Protein AF-M8CB41-F1 (afdb_monomer_lite)

Organism: Aegilops tauschii (NCBI:txid37682)

Foldseek 3Di:
DDPPLPPDPPDPFASDKDWQPPQPQAFQPDAQPCQVSLVVVVARGWHDPDRRIIMGHHHPVVVPD

InterPro domains:
  IPR003614 Knottins-like [PF00304] (18-60)
  IPR003614 Knottins-like [SM00505] (14-60)
  IPR036574 Knottin, scorpion toxin-like superfamily [G3DSA:3.30.30.10] (13-60)
  IPR036574 Knottin, scorpion toxin-like superfamily [SSF57095] (25-58)

Sequence (65 aa):
MLLLLSSEKMGSHGCEKQLSREWMGTYCVIAGSCNRPCRAEGFDSGRCHNLLTCMCYRNCTNLSA

Secondary structure (DSSP, 8-state):
-----------SS-SEEEE-SS--S----STTTTHHHHHHTT-SEEEEEETTEEEEEE-GGGS--

Radius of gyration: 12.53 Å; chains: 1; bounding box: 25×26×39 Å

Structure (mmCIF, N/CA/C/O backbone):
data_AF-M8CB41-F1
#
_entry.id   AF-M8CB41-F1
#
loop_
_atom_site.group_PDB
_atom_site.id
_atom_site.type_symbol
_atom_si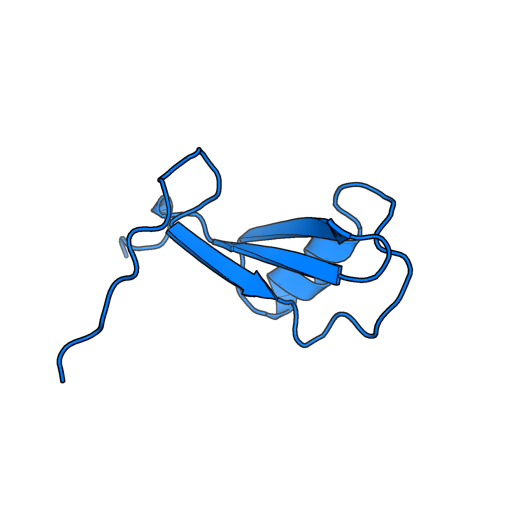te.label_atom_id
_atom_site.label_alt_id
_atom_site.label_comp_id
_atom_site.label_asym_id
_atom_site.label_entity_id
_atom_site.label_seq_id
_atom_site.pdbx_PDB_ins_code
_atom_site.Cartn_x
_atom_site.Cartn_y
_atom_site.Cartn_z
_atom_site.occupancy
_atom_site.B_iso_or_equiv
_atom_site.auth_seq_id
_atom_site.auth_comp_id
_atom_site.auth_asym_id
_atom_site.auth_atom_id
_atom_site.pdbx_PDB_model_num
ATOM 1 N N . MET A 1 1 ? 5.166 5.288 30.728 1.00 41.31 1 MET A N 1
ATOM 2 C CA . MET A 1 1 ? 5.905 5.424 29.455 1.00 41.31 1 MET A CA 1
ATOM 3 C C . MET A 1 1 ? 5.234 6.524 28.651 1.00 41.31 1 MET A C 1
ATOM 5 O O . MET A 1 1 ? 4.052 6.403 28.368 1.00 41.31 1 MET A O 1
ATOM 9 N N . LEU A 1 2 ? 5.944 7.623 28.392 1.00 41.00 2 LEU A N 1
ATOM 10 C CA . LEU A 1 2 ? 5.439 8.771 27.635 1.00 41.00 2 LEU A CA 1
ATOM 11 C C . LEU A 1 2 ? 5.542 8.450 26.139 1.00 41.00 2 LEU A C 1
ATOM 13 O O . LEU A 1 2 ? 6.637 8.457 25.582 1.00 41.00 2 LEU A O 1
ATOM 17 N N . LEU A 1 3 ? 4.416 8.111 25.509 1.00 46.72 3 LEU A N 1
ATOM 18 C CA . LEU A 1 3 ? 4.345 7.933 24.061 1.00 46.72 3 LEU A CA 1
ATOM 19 C C . LEU A 1 3 ? 4.395 9.321 23.414 1.00 46.72 3 LEU A C 1
ATOM 21 O O . LEU A 1 3 ? 3.445 10.095 23.491 1.00 46.72 3 LEU A O 1
ATOM 25 N N . LEU A 1 4 ? 5.546 9.639 22.827 1.00 45.47 4 LEU A N 1
ATOM 26 C CA . LEU A 1 4 ? 5.770 10.808 21.985 1.00 45.47 4 LEU A CA 1
ATOM 27 C C . LEU A 1 4 ? 4.887 10.687 20.734 1.00 45.47 4 LEU A C 1
ATOM 29 O O . LEU A 1 4 ? 5.306 10.121 19.726 1.00 45.47 4 LEU A O 1
ATOM 33 N N . LEU A 1 5 ? 3.655 11.198 20.793 1.00 48.31 5 LEU A N 1
ATOM 34 C CA . LEU A 1 5 ? 2.858 11.424 19.591 1.00 48.31 5 LEU A CA 1
ATOM 35 C C . LEU A 1 5 ? 3.510 12.569 18.808 1.00 48.31 5 LEU A C 1
ATOM 37 O O . LEU A 1 5 ? 3.279 13.744 19.092 1.00 48.31 5 LEU A O 1
ATOM 41 N N . SER A 1 6 ? 4.356 12.226 17.833 1.00 46.09 6 SER A N 1
ATOM 42 C CA . SER A 1 6 ? 4.786 13.183 16.814 1.00 46.09 6 SER A CA 1
ATOM 43 C C . SER A 1 6 ? 3.549 13.647 16.051 1.00 46.09 6 SER A C 1
ATOM 45 O O . SER A 1 6 ? 2.978 12.909 15.252 1.00 46.09 6 SER A O 1
ATOM 47 N N . SER A 1 7 ? 3.118 14.871 16.351 1.00 52.81 7 SER A N 1
ATOM 48 C CA . SER A 1 7 ? 2.049 15.585 15.657 1.00 52.81 7 SER A CA 1
ATOM 49 C C . SER A 1 7 ? 2.547 15.995 14.272 1.00 52.81 7 SER A C 1
ATOM 51 O O . SER A 1 7 ? 2.977 17.122 14.028 1.00 52.81 7 SER A O 1
ATOM 53 N N . GLU A 1 8 ? 2.554 15.039 13.350 1.00 51.88 8 GLU A N 1
ATOM 54 C CA . GLU A 1 8 ? 2.782 15.301 11.939 1.00 51.88 8 GLU A CA 1
ATOM 55 C C . GLU A 1 8 ? 1.461 15.765 11.328 1.00 51.88 8 GLU A C 1
ATOM 57 O O . GLU A 1 8 ? 0.605 14.955 10.992 1.00 51.88 8 GLU A O 1
ATOM 62 N N . LYS A 1 9 ? 1.294 17.091 11.250 1.00 44.56 9 LYS A N 1
ATOM 63 C CA . LYS A 1 9 ? 0.380 17.840 10.370 1.00 44.56 9 LYS A CA 1
ATOM 64 C C . LYS A 1 9 ? -0.711 16.965 9.733 1.00 44.56 9 LYS A C 1
ATOM 66 O O . LYS A 1 9 ? -0.498 16.372 8.678 1.00 44.56 9 LYS A O 1
ATOM 71 N N . MET A 1 10 ? -1.869 16.938 10.394 1.00 46.78 10 MET A N 1
ATOM 72 C CA . MET A 1 10 ? -3.094 16.204 10.058 1.00 46.78 10 MET A CA 1
ATOM 73 C C . MET A 1 10 ? -3.687 16.644 8.704 1.00 46.78 10 MET A C 1
ATOM 75 O O . MET A 1 10 ? -4.774 17.206 8.620 1.00 46.78 10 MET A O 1
ATOM 79 N N . GLY A 1 11 ? -2.956 16.453 7.613 1.00 47.00 11 GLY A N 1
ATOM 80 C CA . GLY A 1 11 ? -3.481 16.592 6.268 1.00 47.00 11 GLY A CA 1
ATOM 81 C C . GLY A 1 11 ? -4.084 15.262 5.879 1.00 47.00 11 GLY A C 1
ATOM 82 O O . GLY A 1 11 ? -3.323 14.420 5.456 1.00 47.00 11 GLY A O 1
ATOM 83 N N . SER A 1 12 ? -5.393 15.059 6.069 1.00 56.53 12 SER A N 1
ATOM 84 C CA . SER A 1 12 ? -6.264 14.039 5.435 1.00 56.53 12 SER A 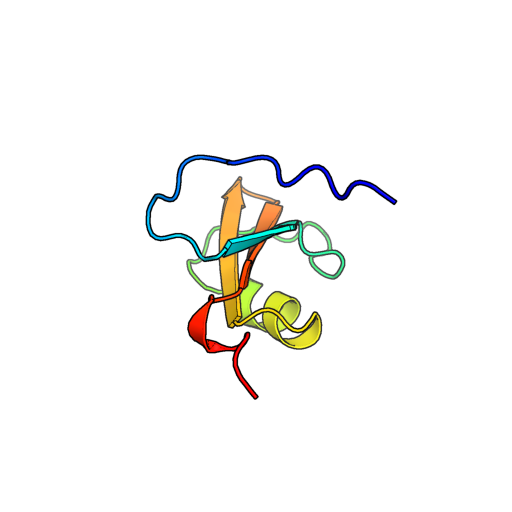CA 1
ATOM 85 C C . SER A 1 12 ? -5.737 12.591 5.231 1.00 56.53 12 SER A C 1
ATOM 87 O O . SER A 1 12 ? -6.353 11.815 4.500 1.00 56.53 12 SER A O 1
ATOM 89 N N . HIS A 1 13 ? -4.621 12.196 5.836 1.00 57.12 13 HIS A N 1
ATOM 90 C CA . HIS A 1 13 ? -3.856 10.993 5.517 1.00 57.12 13 HIS A CA 1
ATOM 91 C C . HIS A 1 13 ? -3.776 10.100 6.757 1.00 57.12 13 HIS A C 1
ATOM 93 O O . HIS A 1 13 ? -2.690 9.835 7.258 1.00 57.12 13 HIS A O 1
ATOM 99 N N . GLY A 1 14 ? -4.929 9.666 7.276 1.00 61.50 14 GLY A N 1
ATOM 100 C CA . GLY A 1 14 ? -4.990 8.817 8.472 1.00 61.50 14 GLY A CA 1
ATOM 101 C C . GLY A 1 14 ? -4.377 9.458 9.729 1.00 61.50 14 GLY A C 1
ATOM 102 O O . GLY A 1 14 ? -3.913 10.594 9.704 1.00 61.50 14 GLY A O 1
ATOM 103 N N . CYS A 1 15 ? -4.394 8.744 10.853 1.00 75.50 15 CYS A N 1
ATOM 104 C CA . CYS A 1 15 ? -3.684 9.146 12.090 1.00 75.50 15 CYS A CA 1
ATOM 105 C C . CYS A 1 15 ? -2.394 8.369 12.283 1.00 75.50 15 CYS A C 1
ATOM 107 O O . CYS A 1 15 ? -1.531 8.798 13.042 1.00 75.50 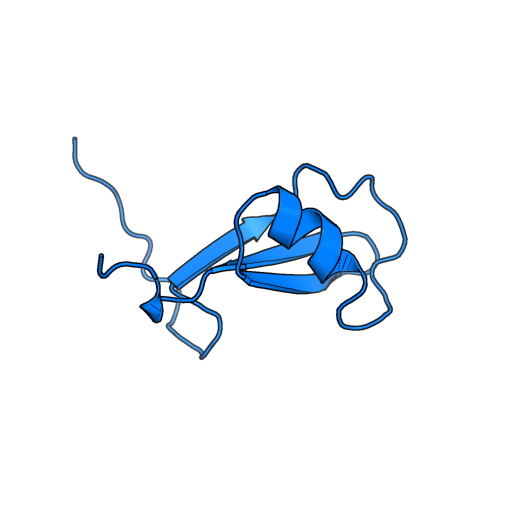15 CYS A O 1
ATOM 109 N N . GLU A 1 16 ? -2.268 7.222 11.625 1.00 83.75 16 GLU A N 1
ATOM 110 C CA . GLU A 1 16 ? -1.068 6.409 11.668 1.00 83.75 16 GLU A CA 1
ATOM 111 C C . GLU A 1 16 ? -0.639 6.123 10.237 1.00 83.75 16 GLU A C 1
ATOM 113 O O . GLU A 1 16 ? -1.457 5.767 9.382 1.00 83.75 16 GLU A O 1
ATOM 118 N N . LYS A 1 17 ? 0.655 6.290 9.982 1.00 87.94 17 LYS A N 1
ATOM 119 C CA . LYS A 1 17 ? 1.283 5.911 8.724 1.00 87.94 17 LYS A CA 1
ATOM 120 C C . LYS A 1 17 ? 2.583 5.168 9.004 1.00 87.94 17 LYS A C 1
ATOM 122 O O . LYS A 1 17 ? 3.299 5.498 9.947 1.00 87.94 17 LYS A O 1
ATOM 127 N N . GLN A 1 18 ? 2.897 4.178 8.180 1.00 88.94 18 GLN A N 1
ATOM 128 C CA . GLN A 1 18 ? 4.123 3.386 8.295 1.00 88.94 18 GLN A CA 1
ATOM 129 C C . GLN A 1 18 ? 4.603 2.966 6.906 1.00 88.94 18 GLN A C 1
ATOM 131 O O . GLN A 1 18 ? 3.798 2.817 5.993 1.00 88.94 18 GLN A O 1
ATOM 136 N N . LEU A 1 19 ? 5.909 2.773 6.721 1.00 88.94 19 LEU A N 1
ATOM 137 C CA . LEU A 1 19 ? 6.405 2.081 5.530 1.00 88.94 19 LEU A CA 1
ATOM 138 C C . LEU A 1 19 ? 5.980 0.612 5.580 1.00 88.94 19 LEU A C 1
ATOM 140 O O . LEU A 1 19 ? 6.117 -0.027 6.621 1.00 88.94 19 LEU A O 1
ATOM 144 N N . SER A 1 20 ? 5.498 0.091 4.455 1.00 87.12 20 SER A N 1
ATOM 145 C CA . SER A 1 20 ? 5.163 -1.328 4.339 1.00 87.12 20 SER A CA 1
ATOM 146 C C . SER A 1 20 ? 6.412 -2.182 4.554 1.00 87.12 20 SER A C 1
ATOM 148 O O . SER A 1 20 ? 7.440 -1.967 3.907 1.00 87.12 20 SER A O 1
ATOM 150 N N . ARG A 1 21 ? 6.314 -3.156 5.456 1.00 87.44 21 ARG A N 1
ATOM 151 C CA . ARG A 1 21 ? 7.343 -4.168 5.726 1.00 87.44 21 ARG A CA 1
ATOM 152 C C . ARG A 1 21 ? 7.292 -5.297 4.705 1.00 87.44 21 ARG A C 1
ATOM 154 O O . ARG A 1 21 ? 8.309 -5.935 4.457 1.00 87.44 21 ARG A O 1
ATOM 161 N N . GLU A 1 22 ? 6.121 -5.527 4.113 1.00 84.31 22 GLU A N 1
ATOM 162 C CA . GLU A 1 22 ? 5.914 -6.550 3.084 1.00 84.31 22 GLU A CA 1
ATOM 163 C C . GLU A 1 22 ? 6.194 -6.046 1.661 1.00 84.31 22 GLU A C 1
ATOM 165 O O . GLU A 1 22 ? 6.327 -6.842 0.731 1.00 84.31 22 GLU A O 1
ATOM 170 N N . TRP A 1 23 ? 6.317 -4.731 1.451 1.00 83.31 23 TRP A N 1
ATOM 171 C CA . TRP A 1 23 ? 6.646 -4.186 0.137 1.00 83.31 23 TRP A CA 1
ATOM 172 C C . TRP A 1 23 ? 8.116 -4.440 -0.218 1.00 83.31 23 TRP A C 1
ATOM 174 O O . TRP A 1 23 ? 9.003 -3.642 0.085 1.00 83.31 23 TRP A O 1
ATOM 184 N N . MET A 1 24 ? 8.377 -5.545 -0.917 1.00 76.19 24 MET A N 1
ATOM 185 C CA . MET A 1 24 ? 9.716 -5.985 -1.335 1.00 76.19 24 MET A CA 1
ATOM 186 C C . MET A 1 24 ? 10.302 -5.178 -2.514 1.00 76.19 24 MET A C 1
ATOM 188 O O . MET A 1 24 ? 10.797 -5.749 -3.482 1.00 76.19 24 MET A O 1
ATOM 192 N N . GLY A 1 25 ? 10.222 -3.845 -2.476 1.00 66.38 25 GLY A N 1
ATOM 193 C CA . GLY A 1 25 ? 10.920 -2.973 -3.431 1.00 66.38 25 GLY A CA 1
ATOM 194 C C . GLY A 1 25 ? 10.483 -3.109 -4.895 1.00 66.38 25 GLY A C 1
ATOM 195 O O . GLY A 1 25 ? 11.227 -2.727 -5.792 1.00 66.38 25 GLY A O 1
ATOM 196 N N . THR A 1 26 ? 9.286 -3.638 -5.165 1.00 77.06 26 THR A N 1
ATOM 197 C CA . THR A 1 26 ? 8.667 -3.551 -6.499 1.00 77.06 26 THR A CA 1
ATOM 198 C C . THR A 1 26 ? 8.317 -2.097 -6.827 1.00 77.06 26 THR A C 1
ATOM 200 O O . THR A 1 26 ? 8.136 -1.270 -5.929 1.00 77.06 26 THR A O 1
ATOM 203 N N . TYR A 1 27 ? 8.197 -1.776 -8.120 1.00 84.25 27 TYR A N 1
ATOM 204 C CA . TYR A 1 27 ? 7.774 -0.452 -8.561 1.00 84.25 27 TYR A CA 1
ATOM 205 C C . TYR A 1 27 ? 6.399 -0.071 -7.999 1.00 84.25 27 TYR A C 1
ATOM 207 O O . TYR A 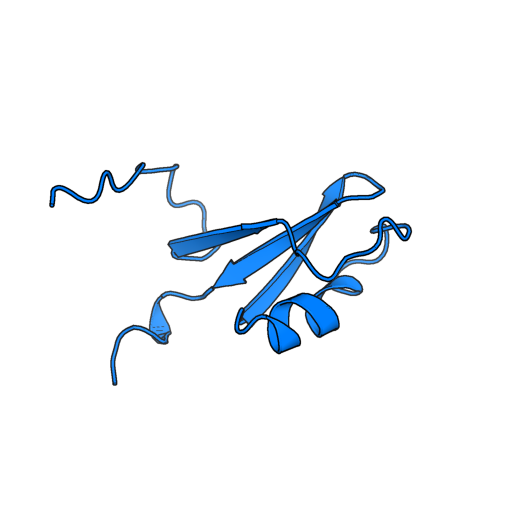1 27 ? 5.356 -0.594 -8.395 1.00 84.25 27 TYR A O 1
ATOM 215 N N . CYS A 1 28 ? 6.402 0.897 -7.092 1.00 85.44 28 CYS A N 1
ATOM 216 C CA . CYS A 1 28 ? 5.223 1.566 -6.585 1.00 85.44 28 CYS A CA 1
ATOM 217 C C . CYS A 1 28 ? 4.951 2.795 -7.461 1.00 85.44 28 CYS A C 1
ATOM 219 O O . CYS A 1 28 ? 5.299 3.924 -7.128 1.00 85.44 28 CYS A O 1
ATOM 221 N N . VAL A 1 29 ? 4.365 2.556 -8.632 1.00 82.19 29 VAL A N 1
ATOM 222 C CA . VAL A 1 29 ? 3.987 3.616 -9.589 1.00 82.19 29 VAL A CA 1
ATOM 223 C C . VAL A 1 29 ? 2.485 3.667 -9.838 1.00 82.19 29 VAL A C 1
ATOM 225 O O . VAL A 1 29 ? 1.931 4.717 -10.149 1.00 82.19 29 VAL A O 1
ATOM 228 N N . ILE A 1 30 ? 1.807 2.535 -9.656 1.00 81.56 30 ILE A N 1
ATOM 229 C CA . ILE A 1 30 ? 0.361 2.426 -9.816 1.00 81.56 30 ILE A CA 1
ATOM 230 C C . ILE A 1 30 ? -0.296 2.795 -8.487 1.00 81.56 30 ILE A C 1
ATOM 232 O O . ILE A 1 30 ? -0.045 2.165 -7.459 1.00 81.56 30 ILE A O 1
ATOM 236 N N . ALA A 1 31 ? -1.166 3.803 -8.504 1.00 77.75 31 ALA A N 1
ATOM 237 C CA . ALA A 1 31 ? -1.935 4.180 -7.326 1.00 77.75 31 ALA A CA 1
ATOM 238 C C . ALA A 1 31 ? -2.729 2.974 -6.791 1.00 77.75 31 ALA A C 1
ATOM 240 O O . ALA A 1 31 ? -3.460 2.315 -7.526 1.00 77.75 31 ALA A O 1
ATOM 241 N N . GLY A 1 32 ? -2.569 2.677 -5.500 1.00 78.19 32 GLY A N 1
ATOM 242 C CA . GLY A 1 32 ? -3.267 1.580 -4.832 1.00 78.19 32 GLY A CA 1
ATOM 243 C C . GLY A 1 32 ? -2.707 0.176 -5.088 1.00 78.19 32 GLY A C 1
ATOM 244 O O . GLY A 1 32 ? -3.229 -0.772 -4.502 1.00 78.19 32 GLY A O 1
ATOM 245 N N . SER A 1 33 ? -1.635 0.008 -5.874 1.00 85.31 33 SER A N 1
ATOM 246 C CA . SER A 1 33 ? -0.977 -1.302 -6.049 1.00 85.31 33 SER A CA 1
ATOM 247 C C . SER A 1 33 ? -0.499 -1.891 -4.724 1.00 85.31 33 SER A C 1
ATOM 249 O O . SER A 1 33 ? -0.580 -3.098 -4.501 1.00 85.31 33 SER A O 1
ATOM 251 N N . CYS A 1 34 ? -0.072 -1.022 -3.812 1.00 88.81 34 CYS A N 1
ATOM 252 C CA . CYS A 1 34 ? 0.417 -1.412 -2.505 1.00 88.81 34 CYS A CA 1
ATOM 253 C C . CYS A 1 34 ? -0.656 -1.415 -1.401 1.00 88.81 34 CYS A C 1
ATOM 255 O O . CYS A 1 34 ? -0.345 -1.631 -0.234 1.00 88.81 34 CYS A O 1
ATOM 257 N N . ASN A 1 35 ? -1.942 -1.272 -1.755 1.00 89.69 35 ASN A N 1
ATOM 258 C CA . ASN A 1 35 ? -3.044 -1.443 -0.801 1.00 89.69 35 ASN A CA 1
ATOM 259 C C . ASN A 1 35 ? -3.087 -2.860 -0.222 1.00 89.69 35 ASN A C 1
ATOM 261 O O . ASN A 1 35 ? -3.353 -3.033 0.962 1.00 89.69 35 ASN A O 1
ATOM 265 N N . ARG A 1 36 ? -2.871 -3.877 -1.065 1.00 89.06 36 ARG A N 1
ATOM 266 C CA . ARG A 1 36 ? -2.951 -5.286 -0.660 1.00 89.06 36 ARG A CA 1
ATOM 267 C C . ARG A 1 36 ? -1.961 -5.633 0.466 1.00 89.06 36 ARG A C 1
ATOM 269 O O . ARG A 1 36 ? -2.442 -6.142 1.474 1.00 89.06 36 ARG A O 1
ATOM 276 N N . PRO A 1 37 ? -0.650 -5.349 0.346 1.00 89.50 37 PRO A N 1
ATOM 277 C CA . PRO A 1 37 ? 0.291 -5.588 1.441 1.00 89.50 37 PRO A CA 1
ATOM 278 C C . PRO A 1 37 ? -0.036 -4.745 2.677 1.00 89.50 37 PRO A C 1
ATOM 280 O O . PRO A 1 37 ? -0.149 -5.295 3.761 1.00 89.50 37 PRO A O 1
ATOM 283 N N . CYS A 1 38 ? -0.359 -3.456 2.524 1.00 91.06 38 CYS A N 1
ATOM 284 C CA . CYS A 1 38 ? -0.752 -2.636 3.675 1.00 91.06 38 CYS A CA 1
ATOM 285 C C . CYS A 1 38 ? -1.968 -3.193 4.437 1.00 91.06 38 CYS A C 1
ATOM 287 O O . CYS A 1 38 ? -2.003 -3.139 5.663 1.00 91.06 38 CYS A O 1
ATOM 289 N N . ARG A 1 39 ? -2.950 -3.776 3.738 1.00 91.06 39 ARG A N 1
ATOM 290 C CA . ARG A 1 39 ? -4.091 -4.451 4.376 1.00 91.06 39 ARG A CA 1
ATOM 291 C C . ARG A 1 39 ? -3.701 -5.743 5.085 1.00 91.06 39 ARG A C 1
ATOM 293 O O . ARG A 1 39 ? -4.260 -6.023 6.139 1.00 91.06 39 ARG A O 1
ATOM 300 N N . ALA A 1 40 ? -2.753 -6.506 4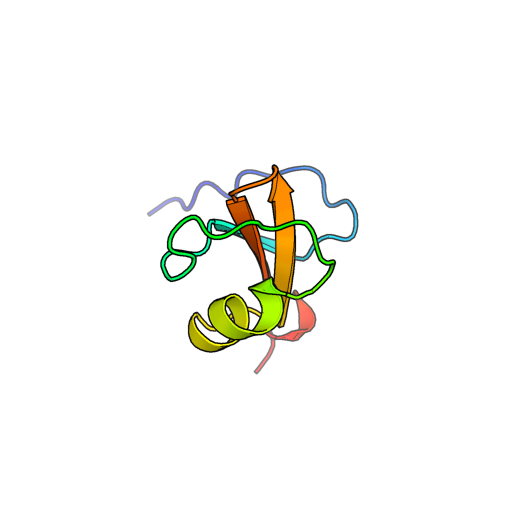.541 1.00 89.81 40 ALA A N 1
ATOM 301 C CA . ALA A 1 40 ? -2.194 -7.676 5.221 1.00 89.81 40 ALA A CA 1
ATOM 302 C C . ALA A 1 40 ? -1.447 -7.279 6.510 1.00 89.81 40 ALA A C 1
ATOM 304 O O . ALA A 1 40 ? -1.517 -7.989 7.509 1.00 89.81 40 ALA A O 1
ATOM 305 N N . GLU A 1 41 ? -0.839 -6.091 6.524 1.00 89.06 41 GLU A N 1
ATOM 306 C CA . GLU A 1 41 ? -0.188 -5.488 7.694 1.00 89.06 41 GLU A CA 1
ATOM 307 C C . GLU A 1 41 ? -1.167 -4.809 8.678 1.00 89.06 41 GLU A C 1
ATOM 309 O O . GLU A 1 41 ? -0.749 -4.281 9.709 1.00 89.06 41 GLU A O 1
ATOM 314 N N . GLY A 1 42 ? -2.474 -4.816 8.391 1.00 89.12 42 GLY A N 1
ATOM 315 C CA . GLY A 1 42 ? -3.511 -4.253 9.263 1.00 89.12 42 GLY A CA 1
ATOM 316 C C . GLY A 1 42 ? -3.765 -2.749 9.097 1.00 89.12 42 GLY A C 1
ATOM 317 O O . GLY A 1 42 ? -4.353 -2.127 9.986 1.00 89.12 42 GLY A O 1
ATOM 318 N N . PHE A 1 43 ? -3.335 -2.151 7.987 1.00 90.19 43 PHE A N 1
ATOM 319 C CA . PHE A 1 43 ? -3.660 -0.775 7.600 1.00 90.19 43 PHE A CA 1
ATOM 320 C C . PHE A 1 43 ? -4.852 -0.734 6.632 1.00 90.19 43 PHE A C 1
ATOM 322 O O . PHE A 1 43 ? -5.146 -1.697 5.927 1.00 90.19 43 PHE A O 1
ATOM 329 N N . ASP A 1 44 ? -5.534 0.406 6.543 1.00 89.06 44 ASP A N 1
ATOM 330 C CA . ASP A 1 44 ? -6.706 0.562 5.673 1.00 89.06 44 ASP A CA 1
ATOM 331 C C . ASP A 1 44 ? -6.329 0.708 4.189 1.00 89.06 44 ASP A C 1
ATOM 333 O O . ASP A 1 44 ? -7.033 0.230 3.287 1.00 89.06 44 ASP A O 1
ATOM 337 N N . SER A 1 45 ? -5.218 1.402 3.926 1.00 89.12 45 SER A N 1
ATOM 338 C CA . SER A 1 45 ? -4.778 1.756 2.574 1.00 89.12 45 SER A CA 1
ATOM 339 C C . SER A 1 45 ? -3.261 1.897 2.466 1.00 89.12 45 SER A C 1
ATOM 341 O O . SER A 1 45 ? -2.563 2.042 3.465 1.00 89.12 45 SER A O 1
ATOM 343 N N . GLY A 1 46 ? -2.758 1.859 1.235 1.00 89.75 46 GLY A N 1
ATOM 344 C CA . GLY A 1 46 ? -1.360 2.048 0.878 1.00 89.75 46 GLY A CA 1
ATOM 345 C C . GLY A 1 46 ? -1.218 3.008 -0.300 1.00 89.75 46 GLY A C 1
ATOM 346 O O . GLY A 1 46 ? -1.964 2.940 -1.281 1.00 89.75 46 GLY A O 1
ATOM 347 N N . ARG A 1 47 ? -0.240 3.909 -0.225 1.00 89.31 47 ARG A N 1
ATOM 348 C CA . ARG A 1 47 ? 0.098 4.838 -1.303 1.00 89.31 47 ARG A CA 1
ATOM 349 C C . ARG A 1 47 ? 1.582 4.787 -1.605 1.00 89.31 47 ARG A C 1
ATOM 351 O O . ARG A 1 47 ? 2.416 4.721 -0.706 1.00 89.31 47 ARG A O 1
ATOM 358 N N . CYS A 1 48 ? 1.901 4.881 -2.885 1.00 88.25 48 CYS A N 1
ATOM 359 C CA . CYS A 1 48 ? 3.274 5.026 -3.325 1.00 88.25 48 CYS A CA 1
ATOM 360 C C . CYS A 1 48 ? 3.806 6.391 -2.908 1.00 88.25 48 CYS A C 1
ATOM 362 O O . CYS A 1 48 ? 3.246 7.419 -3.291 1.00 88.25 48 CYS A O 1
ATOM 364 N N . HIS A 1 49 ? 4.852 6.379 -2.087 1.00 85.06 49 HIS A N 1
ATOM 365 C CA . HIS A 1 49 ? 5.526 7.591 -1.639 1.00 85.06 49 HIS A CA 1
ATOM 366 C C . HIS A 1 49 ? 6.654 7.964 -2.607 1.00 85.06 49 HIS A C 1
ATOM 368 O O . HIS A 1 49 ? 6.768 9.122 -2.984 1.00 85.06 49 HIS A O 1
ATOM 374 N N . ASN A 1 50 ? 7.414 6.968 -3.073 1.00 83.12 50 ASN A N 1
ATOM 375 C CA . ASN A 1 50 ? 8.387 7.063 -4.165 1.00 83.12 50 ASN A CA 1
ATOM 376 C C . ASN A 1 50 ? 8.257 5.833 -5.080 1.00 83.12 50 ASN A C 1
ATOM 378 O O . ASN A 1 50 ? 7.468 4.931 -4.802 1.00 83.12 50 ASN A O 1
ATOM 382 N N . LEU A 1 51 ? 9.094 5.752 -6.123 1.00 84.44 51 LEU A N 1
ATOM 383 C CA . LEU A 1 51 ? 9.096 4.650 -7.098 1.00 84.44 51 LEU A CA 1
ATOM 384 C C . LEU A 1 51 ? 9.174 3.251 -6.482 1.00 84.44 51 LEU A C 1
ATOM 386 O O . LEU A 1 51 ? 8.743 2.308 -7.127 1.00 84.44 51 LEU A O 1
ATOM 390 N N . LEU A 1 52 ? 9.734 3.097 -5.282 1.00 85.62 52 LEU A N 1
ATOM 391 C CA . LEU A 1 52 ? 9.973 1.792 -4.653 1.00 85.62 52 LEU A CA 1
ATOM 392 C C . LEU A 1 52 ? 9.389 1.687 -3.243 1.00 85.62 52 LEU A C 1
ATOM 394 O O . LEU A 1 52 ? 9.512 0.640 -2.616 1.00 85.62 52 LEU A O 1
ATOM 398 N N . THR A 1 53 ? 8.777 2.753 -2.723 1.00 86.69 53 THR A N 1
ATOM 399 C CA . THR A 1 53 ? 8.302 2.785 -1.338 1.00 86.69 53 THR A CA 1
ATOM 400 C C . THR A 1 53 ? 6.790 2.877 -1.284 1.00 86.69 53 THR A C 1
ATOM 402 O O . THR A 1 53 ? 6.177 3.798 -1.830 1.00 86.69 53 THR A O 1
ATOM 405 N N . CYS A 1 54 ? 6.192 1.930 -0.568 1.00 89.69 54 CYS A N 1
ATOM 406 C CA . CYS A 1 54 ? 4.800 2.007 -0.169 1.00 89.69 54 CYS A CA 1
ATOM 407 C C . CYS A 1 54 ? 4.691 2.544 1.259 1.00 89.69 54 CYS A C 1
ATOM 409 O O . CYS A 1 54 ? 5.335 2.035 2.177 1.00 89.69 54 CYS A O 1
ATOM 411 N N . MET A 1 55 ? 3.845 3.553 1.437 1.00 90.19 55 MET A N 1
ATOM 412 C CA . MET A 1 55 ? 3.428 4.062 2.733 1.00 90.19 55 MET A CA 1
ATOM 413 C C . MET A 1 55 ? 2.001 3.594 3.011 1.00 90.19 55 MET A C 1
ATOM 415 O O . MET A 1 55 ? 1.088 3.873 2.237 1.00 90.19 55 MET A O 1
ATOM 419 N N . CYS A 1 56 ? 1.820 2.875 4.107 1.00 91.06 56 CYS A N 1
ATOM 420 C CA . CYS A 1 56 ? 0.537 2.429 4.616 1.00 91.06 56 CYS A CA 1
ATOM 421 C C . CYS A 1 56 ? -0.085 3.500 5.509 1.00 91.06 56 CYS A C 1
ATOM 423 O O . CYS A 1 56 ? 0.634 4.197 6.220 1.00 91.06 56 CYS A O 1
ATOM 425 N N . TYR A 1 57 ? -1.411 3.612 5.482 1.00 88.31 57 TYR A N 1
ATOM 426 C CA . TYR A 1 57 ? -2.189 4.582 6.247 1.00 88.31 57 TYR A CA 1
A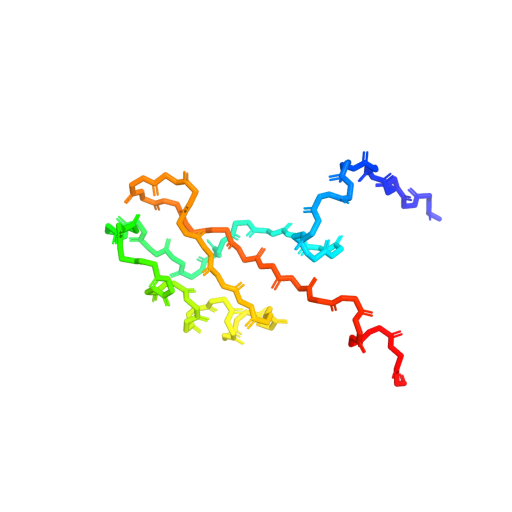TOM 427 C C . TYR A 1 57 ? -3.350 3.888 6.951 1.00 88.31 57 TYR A C 1
ATOM 429 O O . TYR A 1 57 ? -4.073 3.099 6.331 1.00 88.31 57 TYR A O 1
ATOM 437 N N . ARG A 1 58 ? -3.553 4.227 8.226 1.00 87.06 58 ARG A N 1
ATOM 438 C CA . ARG A 1 58 ? -4.688 3.780 9.033 1.00 87.06 58 ARG A CA 1
ATOM 439 C C . ARG A 1 58 ? -5.640 4.940 9.308 1.00 87.06 58 ARG A C 1
ATOM 441 O O . ARG A 1 58 ? -5.222 6.021 9.735 1.00 87.06 58 ARG A O 1
ATOM 448 N N . ASN A 1 59 ? -6.923 4.709 9.061 1.00 81.56 59 ASN A N 1
ATOM 449 C CA . ASN A 1 59 ? -7.984 5.656 9.358 1.00 81.56 59 ASN A CA 1
ATOM 450 C C . ASN A 1 59 ? -8.306 5.653 10.852 1.00 81.56 59 ASN A C 1
ATOM 452 O O . ASN A 1 59 ? -8.372 4.616 11.508 1.00 81.56 59 ASN A O 1
ATOM 456 N N . CYS A 1 60 ? -8.581 6.838 11.382 1.00 72.38 60 CYS A N 1
ATOM 457 C CA . CYS A 1 60 ? -8.842 7.030 12.811 1.00 72.38 60 CYS A CA 1
ATOM 458 C C . CYS A 1 60 ? -10.226 6.586 13.248 1.00 72.38 60 CYS A C 1
ATOM 460 O O . CYS A 1 60 ? -10.507 6.522 14.437 1.00 72.38 60 CYS A O 1
ATOM 462 N N . THR A 1 61 ? -11.091 6.269 12.294 1.00 65.94 61 THR A N 1
ATOM 463 C CA . THR A 1 61 ? -12.435 5.767 12.555 1.00 65.94 61 THR A CA 1
ATOM 464 C C . THR A 1 61 ? -12.442 4.331 13.083 1.00 65.94 61 THR A C 1
ATOM 466 O O . THR A 1 61 ? -13.479 3.884 13.552 1.00 65.94 61 THR A O 1
ATOM 469 N N . ASN A 1 62 ? -11.305 3.619 13.054 1.00 54.09 62 ASN A N 1
ATOM 470 C CA . ASN A 1 62 ? -11.165 2.267 13.612 1.00 54.09 62 ASN A CA 1
ATOM 471 C C . ASN A 1 62 ? -10.613 2.238 15.059 1.00 54.09 62 ASN A C 1
ATOM 473 O O . ASN A 1 62 ? -10.390 1.167 15.606 1.00 54.09 62 ASN A O 1
ATOM 477 N N . LEU A 1 63 ? -10.385 3.396 15.695 1.00 54.28 63 LEU A N 1
ATOM 478 C CA . LEU A 1 63 ? -9.921 3.501 17.095 1.00 54.28 63 LEU A CA 1
ATOM 479 C C . LEU A 1 63 ? -11.064 3.499 18.128 1.00 54.28 63 LEU A C 1
ATOM 481 O O . LEU A 1 63 ? -10.841 3.778 19.303 1.00 54.28 63 LEU A O 1
ATOM 485 N N . SER A 1 64 ? -12.285 3.189 17.699 1.00 42.72 64 SER A N 1
ATOM 486 C CA . SER A 1 64 ? -13.473 3.126 18.549 1.00 42.72 64 SER A CA 1
ATOM 487 C C . SER A 1 64 ? -14.205 1.800 18.341 1.00 42.72 64 SER A C 1
ATOM 489 O O . SER A 1 64 ? -15.149 1.734 17.552 1.00 42.72 64 SER A O 1
ATOM 491 N N . ALA A 1 65 ? -13.753 0.757 19.037 1.00 39.59 65 ALA A N 1
ATOM 492 C CA . ALA A 1 65 ? -14.529 -0.441 19.357 1.00 39.59 65 ALA A CA 1
ATOM 493 C C . ALA A 1 65 ? -14.104 -0.954 20.737 1.00 39.59 65 ALA A C 1
ATOM 495 O O . ALA A 1 65 ? -12.877 -1.073 20.956 1.00 39.59 65 ALA A O 1
#

pLDDT: mean 74.97, std 17.31, range [39.59, 91.06]